Protein AF-A0A2V2DVI0-F1 (afdb_monomer)

pLDDT: mean 94.83, std 3.31, range [80.69, 98.5]

Radius of gyration: 13.77 Å; Cα contacts (8 Å, |Δi|>4): 133; chains: 1; bounding box: 30×34×27 Å

Secondary structure (DSSP, 8-state):
----GGGPEEEEEESGGG-SSEEEEEEEE-GGGSPTT-S-EEEEEE-TT--PPP---SS--------SSEEEEEETTEEEEEE--

Foldseek 3Di:
DDFDQVRWDWDWDACACPWHGIKIWGFSDDDPRDPPPDHGDTDIDADPRTDHDDDDDDPDDDDDAAQADKDWDQDVNDIDIDGHD

Sequence (85 aa):
MIIRNSEREQEVRANTCGGEGSVLFEHISSGSALPAHTKMFSDMVFEQGCSIAKHYHMDNAEYYYVVEGEGEIDDNGVVTTIKAG

Nearest PDB structures (foldseek):
  1o4t-assembly1_B  TM=9.183E-01  e=7.809E-04  Thermotoga maritima
  7yta-assembly3_C  TM=2.280E-01  e=2.560E+00  Nicotiana tabacum

Mean predicted aligned error: 2.88 Å

Structure (mmCIF, N/CA/C/O backbone):
data_AF-A0A2V2DVI0-F1
#
_entry.id   AF-A0A2V2DVI0-F1
#
loop_
_atom_site.group_PDB
_atom_site.id
_atom_site.type_symbol
_atom_site.label_atom_id
_atom_site.label_alt_id
_atom_site.label_comp_id
_atom_site.label_asym_id
_atom_site.label_entity_id
_atom_site.label_seq_id
_atom_site.pdbx_PDB_ins_code
_atom_site.Cartn_x
_atom_site.Cartn_y
_atom_site.Cartn_z
_atom_site.occupancy
_atom_site.B_iso_or_equiv
_atom_site.auth_seq_id
_atom_site.auth_comp_id
_atom_site.auth_asym_id
_atom_site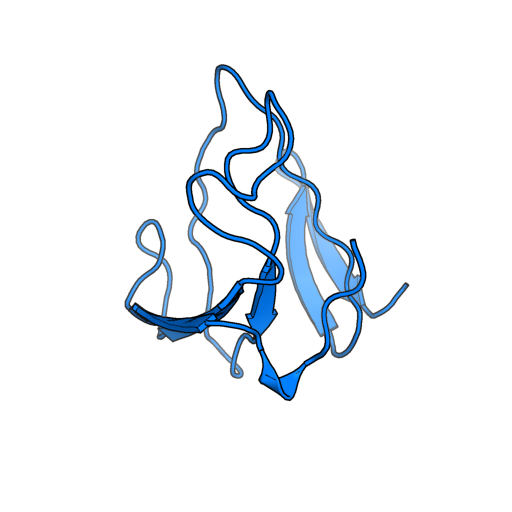.auth_atom_id
_atom_site.pdbx_PDB_model_num
ATOM 1 N N . MET A 1 1 ? 5.681 -21.753 -0.512 1.00 80.69 1 MET A N 1
ATOM 2 C CA . MET A 1 1 ? 5.933 -21.275 0.864 1.00 80.69 1 MET A CA 1
ATOM 3 C C . MET A 1 1 ? 4.580 -21.033 1.514 1.00 80.69 1 MET A C 1
ATOM 5 O O . MET A 1 1 ? 3.675 -20.613 0.807 1.00 80.69 1 MET A O 1
ATOM 9 N N . ILE A 1 2 ? 4.418 -21.363 2.793 1.00 90.31 2 ILE A N 1
ATOM 10 C CA . ILE A 1 2 ? 3.215 -21.034 3.572 1.00 90.31 2 ILE A CA 1
ATOM 11 C C . ILE A 1 2 ? 3.650 -19.964 4.565 1.00 90.31 2 ILE A C 1
ATOM 13 O O . ILE A 1 2 ? 4.673 -20.162 5.211 1.00 90.31 2 ILE A O 1
ATOM 17 N N . ILE A 1 3 ? 2.903 -18.866 4.659 1.00 90.62 3 ILE A N 1
ATOM 18 C CA . ILE A 1 3 ? 3.175 -17.777 5.599 1.00 90.62 3 ILE A CA 1
ATOM 19 C C . ILE A 1 3 ? 1.920 -17.554 6.431 1.00 90.62 3 ILE A C 1
ATOM 21 O O . ILE A 1 3 ? 0.815 -17.455 5.890 1.00 90.62 3 ILE A O 1
ATOM 25 N N . ARG A 1 4 ? 2.079 -17.526 7.749 1.00 93.44 4 ARG A N 1
ATOM 26 C CA . ARG A 1 4 ? 1.008 -17.305 8.719 1.00 93.44 4 ARG A CA 1
ATOM 27 C C . ARG A 1 4 ? 1.060 -15.879 9.229 1.00 93.44 4 ARG A C 1
ATOM 29 O O . ARG A 1 4 ? 2.120 -15.270 9.276 1.00 93.44 4 ARG A O 1
ATOM 36 N N . ASN A 1 5 ? -0.083 -15.374 9.685 1.00 91.44 5 ASN A N 1
ATOM 37 C CA . ASN A 1 5 ? -0.165 -14.005 10.187 1.00 91.44 5 ASN A CA 1
ATOM 38 C C . ASN A 1 5 ? 0.829 -13.734 11.334 1.00 91.44 5 ASN A C 1
ATOM 40 O O . ASN A 1 5 ? 1.474 -12.699 11.368 1.00 91.44 5 ASN A O 1
ATOM 44 N N . SER A 1 6 ? 1.033 -14.716 12.219 1.00 93.12 6 SER A N 1
ATOM 45 C CA . SER A 1 6 ? 1.980 -14.629 13.341 1.00 93.12 6 SER A CA 1
ATOM 46 C C . SER A 1 6 ? 3.457 -14.534 12.939 1.00 93.12 6 SER A C 1
ATOM 48 O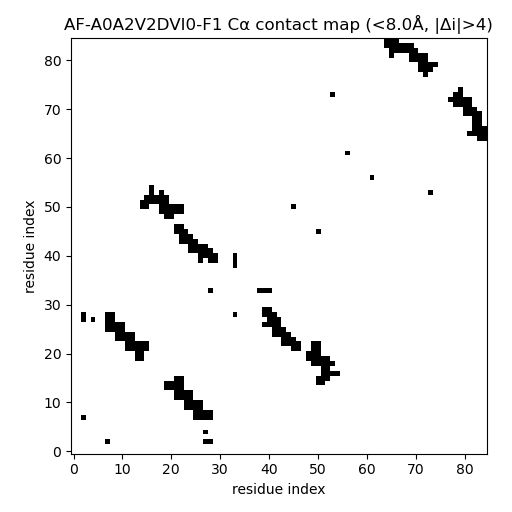 O . SER A 1 6 ? 4.300 -14.341 13.806 1.00 93.12 6 SER A O 1
ATOM 50 N N . GLU A 1 7 ? 3.785 -14.757 11.667 1.00 91.19 7 GLU A N 1
ATOM 51 C CA . GLU A 1 7 ? 5.156 -14.734 11.140 1.00 91.19 7 GLU A CA 1
ATOM 52 C C . GLU A 1 7 ? 5.469 -13.422 10.405 1.00 91.19 7 GLU A C 1
ATOM 54 O O . GLU A 1 7 ? 6.593 -13.237 9.944 1.00 91.19 7 GLU A O 1
ATOM 59 N N . ARG A 1 8 ? 4.481 -12.529 10.267 1.00 92.94 8 ARG A N 1
ATOM 60 C CA . ARG A 1 8 ? 4.613 -11.286 9.506 1.00 92.94 8 ARG A CA 1
ATOM 61 C C . ARG A 1 8 ? 5.345 -10.225 10.314 1.00 92.94 8 ARG A C 1
ATOM 63 O O . ARG A 1 8 ? 5.077 -10.028 11.498 1.00 92.94 8 ARG A O 1
ATOM 70 N N . 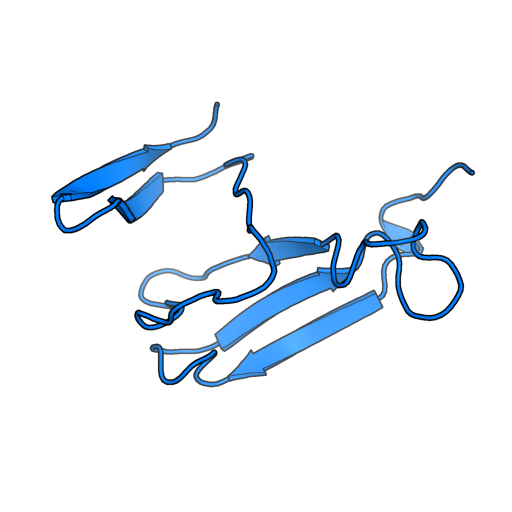GLU A 1 9 ? 6.258 -9.528 9.652 1.00 94.12 9 GLU A N 1
ATOM 71 C CA . GLU A 1 9 ? 6.944 -8.381 10.237 1.00 94.12 9 GLU A CA 1
ATOM 72 C C . GLU A 1 9 ? 6.013 -7.168 10.214 1.00 94.12 9 GLU A C 1
ATOM 74 O O . GLU A 1 9 ? 5.435 -6.844 9.177 1.00 94.12 9 GLU A O 1
ATOM 79 N N . GLN A 1 10 ? 5.879 -6.499 11.356 1.00 96.38 10 GLN A N 1
ATOM 80 C CA . GLN A 1 10 ? 5.078 -5.290 11.493 1.00 96.38 10 GLN A CA 1
ATOM 81 C C . GLN A 1 10 ? 5.974 -4.054 11.491 1.00 96.38 10 GLN A C 1
ATOM 83 O O . GLN A 1 10 ? 6.937 -3.968 12.253 1.00 96.38 10 GLN A O 1
ATOM 88 N N . GLU A 1 11 ? 5.621 -3.073 10.670 1.00 97.69 11 GLU A N 1
ATOM 89 C CA . GLU A 1 11 ? 6.330 -1.806 10.547 1.00 97.69 11 GLU A CA 1
ATOM 90 C C . GLU A 1 11 ? 5.334 -0.646 10.559 1.00 97.69 11 GLU A C 1
ATOM 92 O O . GLU A 1 11 ? 4.441 -0.571 9.721 1.00 97.69 11 GLU A O 1
ATOM 97 N N . VAL A 1 12 ? 5.502 0.300 11.483 1.00 98.31 12 VAL A N 1
ATOM 98 C CA . VAL A 1 12 ? 4.700 1.530 11.506 1.00 98.31 12 VAL A CA 1
ATOM 99 C C . VAL A 1 12 ? 5.479 2.643 10.818 1.00 98.31 12 VAL A C 1
ATOM 101 O O . VAL A 1 12 ? 6.570 3.003 11.263 1.00 98.31 12 VAL A O 1
ATOM 104 N N . ARG A 1 13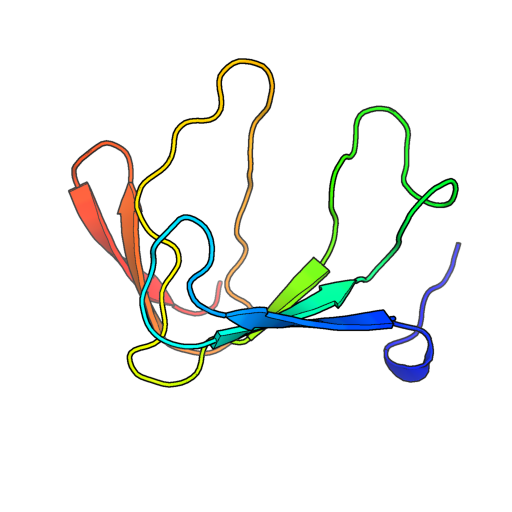 ? 4.905 3.223 9.759 1.00 98.31 13 ARG A N 1
ATOM 105 C CA . ARG A 1 13 ? 5.490 4.357 9.031 1.00 98.31 13 ARG A CA 1
ATOM 106 C C . ARG A 1 13 ? 4.650 5.611 9.222 1.00 98.31 13 ARG A C 1
ATOM 108 O O . ARG A 1 13 ? 3.478 5.638 8.853 1.00 98.31 13 ARG A O 1
ATOM 115 N N . ALA A 1 14 ? 5.268 6.653 9.773 1.00 98.25 14 ALA A N 1
ATOM 116 C CA . ALA A 1 14 ? 4.666 7.977 9.879 1.00 98.25 14 ALA A CA 1
ATOM 117 C C . ALA A 1 14 ? 4.802 8.743 8.557 1.00 98.25 14 ALA A C 1
ATOM 119 O O . ALA A 1 14 ? 5.830 8.649 7.884 1.00 98.25 14 ALA A O 1
ATOM 120 N N . ASN A 1 15 ? 3.774 9.519 8.216 1.00 97.69 15 ASN A N 1
ATOM 121 C CA . ASN A 1 15 ? 3.735 10.424 7.071 1.00 97.69 15 ASN A CA 1
ATOM 122 C C . ASN A 1 15 ? 4.181 9.770 5.755 1.00 97.69 15 ASN A C 1
ATOM 124 O O . ASN A 1 15 ? 5.028 10.298 5.029 1.00 97.69 15 ASN A O 1
ATOM 128 N N . THR A 1 16 ? 3.637 8.588 5.454 1.00 96.81 16 THR A N 1
ATOM 129 C CA . THR A 1 16 ? 4.061 7.784 4.301 1.00 96.81 16 THR A CA 1
ATOM 130 C C . THR A 1 16 ? 3.897 8.571 2.999 1.00 96.81 16 THR A C 1
ATOM 132 O O . THR A 1 16 ? 2.813 9.057 2.677 1.00 96.81 16 THR A O 1
ATOM 135 N N . CYS A 1 17 ? 5.001 8.732 2.263 1.00 95.12 17 CYS A N 1
ATOM 136 C CA . CYS A 1 17 ? 5.091 9.575 1.063 1.00 95.12 17 CYS A CA 1
ATOM 137 C C . CYS A 1 17 ? 4.679 11.047 1.277 1.00 95.12 17 CYS A C 1
ATOM 139 O O . CYS A 1 17 ? 4.410 11.743 0.306 1.00 95.12 17 CYS A O 1
ATOM 141 N N . GLY A 1 18 ? 4.657 11.533 2.523 1.00 97.31 18 GLY A N 1
ATOM 142 C CA . GLY A 1 18 ? 4.157 12.859 2.896 1.00 97.31 18 GLY A CA 1
ATOM 143 C C . GLY A 1 18 ? 2.666 12.900 3.244 1.00 97.31 18 GLY A C 1
ATOM 144 O O . GLY A 1 18 ? 2.108 13.988 3.319 1.00 97.31 18 GLY A O 1
ATOM 145 N N . GLY A 1 19 ? 2.017 11.744 3.416 1.00 97.75 19 GLY A N 1
ATOM 146 C CA . GLY A 1 19 ? 0.625 11.648 3.857 1.00 97.75 19 GLY A CA 1
ATOM 147 C C . GLY A 1 19 ? 0.422 11.979 5.336 1.00 97.75 19 GLY A C 1
ATOM 148 O O . GLY A 1 19 ? 1.354 12.347 6.058 1.00 97.75 19 GLY A O 1
ATOM 149 N N . GLU A 1 20 ? -0.815 11.829 5.790 1.00 98.38 20 GLU A N 1
ATOM 150 C CA . GLU A 1 20 ? -1.226 12.141 7.158 1.00 98.38 20 GLU A CA 1
ATOM 151 C C . GLU A 1 20 ? -1.156 10.907 8.064 1.00 98.38 20 GLU A C 1
ATOM 153 O O . GLU A 1 20 ? -1.436 9.783 7.645 1.00 98.38 20 GLU A O 1
ATOM 158 N N . GLY A 1 21 ? -0.809 11.125 9.333 1.00 98.31 21 GLY A N 1
ATOM 159 C CA . GLY A 1 21 ? -0.801 10.079 10.355 1.00 98.31 21 GLY A CA 1
ATOM 160 C C . GLY A 1 21 ? 0.238 8.975 10.127 1.00 98.31 21 GLY A C 1
ATOM 161 O O . GLY A 1 21 ? 1.329 9.220 9.607 1.00 98.31 21 GLY A O 1
ATOM 162 N N . SER A 1 22 ? -0.096 7.762 10.569 1.00 98.31 22 SER A N 1
ATOM 163 C CA . SER A 1 22 ? 0.772 6.586 10.484 1.00 98.31 22 SER A CA 1
ATOM 164 C C . SER A 1 22 ? 0.033 5.418 9.850 1.00 98.31 22 SER A C 1
ATOM 166 O O . SER A 1 22 ? -1.137 5.190 10.140 1.00 98.31 22 SER A O 1
ATOM 168 N N . VAL A 1 23 ? 0.742 4.652 9.026 1.00 98.50 23 VAL A N 1
ATOM 169 C CA . VAL A 1 23 ? 0.230 3.430 8.398 1.00 98.50 23 VAL A CA 1
ATOM 170 C C . VAL A 1 23 ? 1.004 2.246 8.963 1.00 98.50 23 VAL A C 1
ATOM 172 O O . VAL A 1 23 ? 2.237 2.284 9.033 1.00 98.50 23 VAL A O 1
ATOM 175 N N . LEU A 1 24 ? 0.285 1.209 9.389 1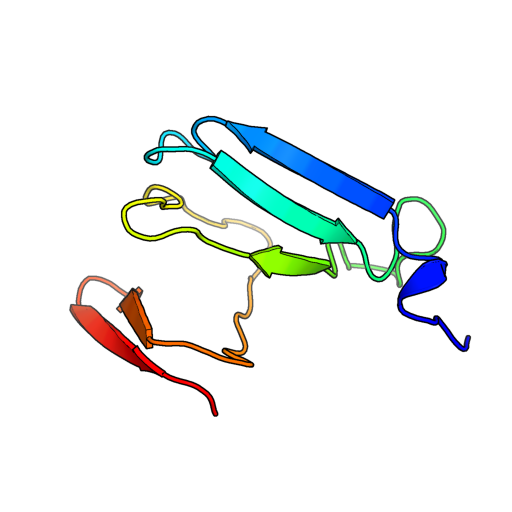.00 98.38 24 LEU A N 1
ATOM 176 C CA . LEU A 1 24 ? 0.882 -0.068 9.766 1.00 98.38 24 LEU A CA 1
ATOM 177 C C . LEU A 1 24 ? 1.024 -0.927 8.510 1.00 98.38 24 LEU A C 1
ATOM 179 O O . LEU A 1 24 ? 0.045 -1.172 7.814 1.00 98.38 24 LEU A O 1
ATOM 183 N N . PHE A 1 25 ? 2.234 -1.400 8.251 1.00 98.00 25 PHE A N 1
ATOM 184 C CA . PHE A 1 25 ? 2.559 -2.364 7.211 1.00 98.00 25 PHE A CA 1
ATOM 185 C C . PHE A 1 25 ? 2.820 -3.715 7.871 1.00 98.00 25 PHE A C 1
ATOM 187 O O . PHE A 1 25 ? 3.761 -3.855 8.652 1.00 98.00 25 PHE A O 1
ATOM 194 N N . GLU A 1 26 ? 2.011 -4.716 7.545 1.00 97.31 26 GLU A N 1
ATOM 195 C CA . GLU A 1 26 ? 2.227 -6.106 7.936 1.00 97.31 26 GLU A CA 1
ATOM 196 C C . GLU A 1 26 ? 2.808 -6.860 6.738 1.00 97.31 26 GLU A C 1
ATOM 198 O O . GLU A 1 26 ? 2.094 -7.318 5.841 1.00 97.31 26 GLU A O 1
ATOM 203 N N . HIS A 1 27 ? 4.136 -6.952 6.685 1.00 96.56 27 HIS A N 1
ATOM 204 C CA . HIS A 1 27 ? 4.854 -7.559 5.569 1.00 96.56 27 HIS A CA 1
ATOM 205 C C . HIS A 1 27 ? 4.557 -9.054 5.503 1.00 96.56 27 HIS A C 1
ATOM 207 O O . HIS A 1 27 ? 4.983 -9.833 6.358 1.00 96.56 27 HIS A O 1
ATOM 213 N N . ILE A 1 28 ? 3.848 -9.464 4.449 1.00 95.19 28 ILE A N 1
ATOM 214 C CA . ILE A 1 28 ? 3.560 -10.874 4.183 1.00 95.19 28 ILE A CA 1
ATOM 215 C C . ILE A 1 28 ? 4.868 -11.590 3.849 1.00 95.19 28 ILE A C 1
ATOM 217 O O . ILE A 1 28 ? 5.055 -12.733 4.235 1.00 95.19 28 ILE A O 1
ATOM 221 N N . SER A 1 29 ? 5.790 -10.928 3.153 1.00 92.19 29 SER A N 1
ATOM 222 C CA . SER A 1 29 ? 7.157 -11.403 2.938 1.00 92.19 29 SER A CA 1
ATOM 223 C C . SER A 1 29 ? 8.094 -10.206 2.794 1.00 92.19 29 SER A C 1
ATOM 225 O O . SER A 1 29 ? 7.676 -9.149 2.327 1.00 92.19 29 SER A O 1
ATOM 227 N N . SER A 1 30 ? 9.372 -10.368 3.140 1.00 90.50 30 SER A N 1
ATOM 228 C CA . SER A 1 30 ? 10.366 -9.292 3.063 1.00 90.50 30 SER A CA 1
ATOM 229 C C . SER A 1 30 ? 11.726 -9.779 2.550 1.00 90.50 30 SER A C 1
ATOM 231 O O . SER A 1 30 ? 12.004 -10.980 2.463 1.00 90.50 30 SER A O 1
ATOM 233 N N . GLY A 1 31 ? 12.577 -8.828 2.154 1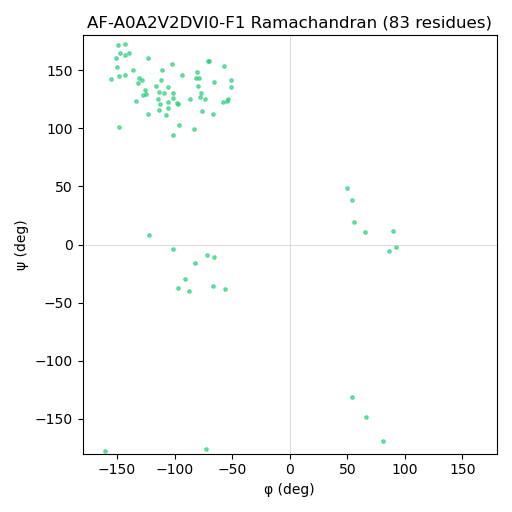.00 88.62 31 GLY A N 1
ATOM 234 C CA . GLY A 1 31 ? 13.962 -9.085 1.761 1.00 88.62 31 GLY A CA 1
ATOM 235 C C . GLY A 1 31 ? 14.115 -10.147 0.668 1.00 88.62 31 GLY A C 1
ATOM 236 O O . GLY A 1 31 ? 13.440 -10.114 -0.359 1.00 88.62 31 GLY A O 1
ATOM 237 N N . SER A 1 32 ? 15.021 -11.102 0.893 1.00 88.81 32 SER A N 1
ATOM 238 C CA . SER A 1 32 ? 15.333 -12.177 -0.059 1.00 88.81 32 SER A CA 1
ATOM 239 C C . SER A 1 32 ? 14.237 -13.237 -0.203 1.00 88.81 32 SER A C 1
ATOM 241 O O . SER A 1 32 ? 14.339 -14.079 -1.094 1.00 88.81 32 SER A O 1
ATOM 243 N N . ALA A 1 33 ? 13.204 -13.219 0.647 1.00 90.25 33 ALA A N 1
ATOM 244 C CA . ALA A 1 33 ? 12.063 -14.125 0.533 1.00 90.25 33 ALA A CA 1
ATOM 245 C C . ALA A 1 33 ? 11.025 -13.643 -0.496 1.00 90.25 33 ALA A C 1
ATOM 247 O O . ALA A 1 33 ? 10.183 -14.432 -0.931 1.00 90.25 33 ALA A O 1
ATOM 248 N N . LEU A 1 34 ? 11.086 -12.371 -0.913 1.00 92.94 34 LEU A N 1
ATOM 249 C CA . LEU A 1 34 ? 10.208 -11.845 -1.952 1.00 92.94 34 LEU A CA 1
ATOM 250 C C . LEU A 1 34 ? 10.492 -12.510 -3.311 1.00 92.94 34 LEU A C 1
ATOM 252 O O . LEU A 1 34 ? 11.656 -12.704 -3.676 1.00 92.94 34 LEU A O 1
ATOM 256 N N . PRO A 1 35 ? 9.449 -12.828 -4.101 1.00 90.94 35 PRO A N 1
ATOM 257 C CA . PRO A 1 35 ? 9.630 -13.272 -5.475 1.00 90.94 35 PRO A CA 1
ATOM 258 C C . PRO A 1 35 ? 10.409 -12.247 -6.303 1.00 90.94 35 PRO A C 1
ATOM 260 O O . PRO A 1 35 ? 10.342 -11.038 -6.060 1.00 90.94 35 PRO A O 1
ATOM 263 N N . ALA A 1 36 ? 11.096 -12.727 -7.342 1.00 93.31 36 ALA A N 1
ATOM 264 C CA . ALA A 1 36 ? 11.744 -11.847 -8.306 1.00 93.31 36 ALA A CA 1
ATOM 265 C C . ALA A 1 36 ? 10.757 -10.783 -8.821 1.00 93.31 36 ALA A C 1
ATOM 267 O O . ALA A 1 36 ? 9.579 -11.068 -9.035 1.00 93.31 36 ALA A O 1
ATOM 268 N N . HIS A 1 37 ? 11.252 -9.559 -9.015 1.00 92.25 37 HIS A N 1
ATOM 269 C CA . HIS A 1 37 ? 10.469 -8.399 -9.463 1.00 92.25 37 HIS A CA 1
ATOM 270 C C . HIS A 1 37 ? 9.388 -7.899 -8.487 1.00 92.25 37 HIS A C 1
ATOM 272 O O . HIS A 1 37 ? 8.610 -7.023 -8.853 1.00 92.25 37 HIS A O 1
ATOM 278 N N . THR A 1 38 ? 9.367 -8.375 -7.238 1.00 94.19 38 THR A N 1
ATOM 279 C CA . THR A 1 38 ? 8.471 -7.857 -6.192 1.00 94.19 38 THR A CA 1
ATOM 280 C C . THR A 1 38 ? 9.263 -7.003 -5.209 1.00 94.19 38 THR A C 1
ATOM 282 O O . THR A 1 38 ? 10.228 -7.477 -4.616 1.00 94.19 38 THR A O 1
ATOM 285 N N . LYS A 1 39 ? 8.869 -5.735 -5.033 1.00 93.44 39 LYS A N 1
ATOM 286 C CA . LYS A 1 39 ? 9.504 -4.831 -4.054 1.00 93.44 39 LYS A CA 1
ATOM 287 C C . LYS A 1 39 ? 8.828 -4.862 -2.683 1.00 93.44 39 LYS A C 1
ATOM 289 O O . LYS A 1 39 ? 9.498 -4.624 -1.686 1.00 93.44 39 LYS A O 1
ATOM 294 N N . MET A 1 40 ? 7.525 -5.134 -2.640 1.00 94.94 40 MET A N 1
ATOM 295 C CA . MET A 1 40 ? 6.724 -5.138 -1.418 1.00 94.94 40 MET A CA 1
ATOM 296 C C . MET A 1 40 ? 5.512 -6.052 -1.598 1.00 94.94 40 MET A C 1
ATOM 298 O O . MET A 1 40 ? 4.932 -6.094 -2.683 1.00 94.94 40 MET A O 1
ATOM 302 N N . PHE A 1 41 ? 5.148 -6.774 -0.541 1.00 95.62 41 PHE A N 1
ATOM 303 C CA . PHE A 1 41 ? 3.906 -7.533 -0.464 1.00 95.62 41 PHE A CA 1
ATOM 304 C C . PHE A 1 41 ? 3.445 -7.560 0.992 1.00 95.62 41 PHE A C 1
ATOM 306 O O . PHE A 1 41 ? 4.008 -8.288 1.814 1.00 95.62 41 PHE A O 1
ATOM 313 N N . SER A 1 42 ? 2.467 -6.716 1.308 1.00 96.56 42 SER A N 1
ATOM 314 C CA . SER A 1 42 ? 2.104 -6.387 2.685 1.00 96.56 42 SER A CA 1
ATOM 315 C C . SER A 1 42 ? 0.613 -6.102 2.777 1.00 96.56 42 SER A C 1
ATOM 317 O O . SER A 1 42 ? 0.046 -5.513 1.857 1.00 96.56 42 SER A O 1
ATOM 319 N N . ASP A 1 43 ? 0.013 -6.479 3.901 1.00 97.12 43 ASP A N 1
ATOM 320 C CA . ASP A 1 43 ? -1.261 -5.899 4.310 1.00 97.12 43 ASP A CA 1
ATOM 321 C C . ASP A 1 43 ? -0.970 -4.521 4.924 1.00 97.12 43 ASP A C 1
ATOM 323 O O . ASP A 1 43 ? 0.067 -4.319 5.562 1.00 97.12 43 ASP A O 1
ATOM 327 N N . MET A 1 44 ? -1.849 -3.550 4.691 1.00 97.69 44 MET A N 1
ATOM 328 C CA . MET A 1 44 ? -1.694 -2.195 5.217 1.00 97.69 44 MET A CA 1
ATOM 329 C C . MET A 1 44 ? -2.943 -1.790 5.983 1.00 97.69 44 MET A C 1
ATOM 331 O O . MET A 1 44 ? -4.054 -1.943 5.477 1.00 97.69 44 MET A O 1
ATOM 335 N N . VAL A 1 45 ? -2.749 -1.232 7.175 1.00 98.00 45 VAL A N 1
ATOM 336 C CA . VAL A 1 45 ? -3.832 -0.753 8.034 1.00 98.00 45 VAL A CA 1
ATOM 337 C C . VAL A 1 45 ? -3.727 0.758 8.181 1.00 98.00 45 VAL A C 1
ATOM 339 O O . VAL A 1 45 ? -2.691 1.298 8.584 1.00 98.00 45 VAL A O 1
ATOM 342 N N . PHE A 1 46 ? -4.827 1.425 7.845 1.00 98.31 46 PHE A N 1
ATOM 343 C CA . PHE A 1 46 ? -4.989 2.869 7.907 1.00 98.31 46 PHE A CA 1
ATOM 344 C C . PHE A 1 46 ? -6.024 3.186 8.980 1.00 98.31 46 PHE A C 1
ATOM 346 O O . PHE A 1 46 ? -7.193 2.833 8.842 1.00 98.31 46 PHE A O 1
ATOM 353 N N . GLU A 1 47 ? -5.603 3.869 10.039 1.00 98.06 47 GLU A N 1
ATOM 354 C CA . GLU A 1 47 ? -6.551 4.446 10.993 1.00 98.06 47 GLU A CA 1
ATOM 355 C C . GLU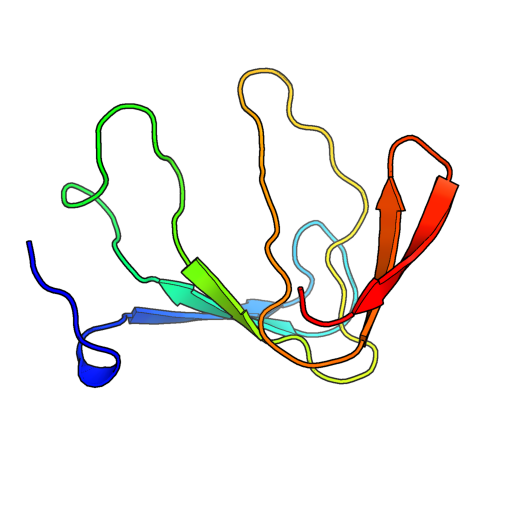 A 1 47 ? -7.308 5.615 10.351 1.00 98.06 47 GLU A C 1
ATOM 357 O O . GLU A 1 47 ? -6.829 6.239 9.398 1.00 98.06 47 GLU A O 1
ATOM 362 N N . GLN A 1 48 ? -8.485 5.950 10.887 1.00 97.12 48 GLN A N 1
ATOM 363 C CA . GLN A 1 48 ? -9.298 7.044 10.354 1.00 97.12 48 GLN A CA 1
ATOM 364 C C . GLN A 1 48 ? -8.483 8.347 10.256 1.00 97.12 48 GLN A C 1
ATOM 366 O O . GLN A 1 48 ? -7.925 8.828 11.241 1.00 97.12 48 GLN A O 1
ATOM 371 N N . GLY A 1 49 ? -8.444 8.932 9.056 1.00 97.12 49 GLY A N 1
ATOM 372 C CA . GLY A 1 49 ? -7.702 10.163 8.767 1.00 97.12 49 GLY A CA 1
ATOM 373 C C . GLY A 1 49 ? -6.230 9.962 8.388 1.00 97.12 49 GLY A C 1
ATOM 374 O O . GLY A 1 49 ? -5.586 10.937 8.007 1.00 97.12 49 GLY A O 1
ATOM 375 N N . CYS A 1 50 ? -5.697 8.737 8.445 1.00 98.44 50 CYS A N 1
ATOM 376 C CA . CYS A 1 50 ? -4.358 8.433 7.941 1.00 98.44 50 CYS A CA 1
ATOM 377 C C . CYS A 1 50 ? -4.367 8.250 6.418 1.00 98.44 50 CYS A C 1
ATOM 379 O O . CYS A 1 50 ? -5.349 7.779 5.844 1.00 98.44 50 CYS A O 1
ATOM 381 N N . SER A 1 51 ? -3.269 8.606 5.752 1.00 97.88 51 SER A N 1
ATOM 382 C CA . SER A 1 51 ? -3.170 8.528 4.293 1.00 97.88 51 SER A CA 1
ATOM 383 C C . SER A 1 51 ? -1.745 8.290 3.797 1.00 97.88 51 SER A C 1
ATOM 385 O O . SER A 1 51 ? -0.756 8.543 4.486 1.00 97.88 51 SER A O 1
ATOM 387 N N . ILE A 1 52 ? -1.646 7.820 2.554 1.00 97.19 52 ILE A N 1
ATOM 388 C CA . ILE A 1 52 ? -0.431 7.908 1.743 1.00 97.19 52 ILE A CA 1
ATOM 389 C C . ILE A 1 52 ? -0.645 9.060 0.765 1.00 97.19 52 ILE A C 1
ATOM 391 O O . ILE A 1 52 ? -1.648 9.086 0.050 1.00 97.19 52 ILE A O 1
ATOM 395 N N . ALA A 1 53 ? 0.273 10.026 0.726 1.00 95.56 53 ALA A N 1
ATOM 396 C CA . ALA A 1 53 ? 0.145 11.128 -0.221 1.00 95.56 53 ALA A CA 1
ATOM 397 C C . ALA A 1 53 ? 0.403 10.669 -1.665 1.00 95.56 53 ALA A C 1
ATOM 399 O O . ALA A 1 53 ? 1.077 9.667 -1.932 1.00 95.56 53 ALA A O 1
ATOM 400 N N . LYS A 1 54 ? -0.129 11.451 -2.610 1.00 92.94 54 LYS A N 1
ATOM 401 C CA . LYS A 1 54 ? 0.023 11.213 -4.044 1.00 92.94 54 LYS A CA 1
ATOM 402 C C . LYS A 1 54 ? 1.499 11.107 -4.422 1.00 92.94 54 LYS A C 1
ATOM 404 O O . LYS A 1 54 ? 2.277 12.034 -4.201 1.00 92.94 54 LYS A O 1
ATOM 409 N N . HIS A 1 55 ? 1.860 9.993 -5.041 1.00 92.56 55 HIS A N 1
ATOM 410 C CA . HIS A 1 55 ? 3.196 9.726 -5.554 1.00 92.56 55 HIS A CA 1
ATOM 411 C C . HIS A 1 55 ? 3.100 8.946 -6.869 1.00 92.56 55 HIS A C 1
ATOM 413 O O . HIS A 1 55 ? 2.046 8.414 -7.212 1.00 92.56 55 HIS A O 1
ATOM 419 N N . TYR A 1 56 ? 4.192 8.926 -7.631 1.00 90.00 56 TYR A N 1
ATOM 420 C CA . TYR A 1 56 ? 4.225 8.334 -8.967 1.00 90.00 56 TYR A CA 1
ATOM 421 C C . TYR A 1 56 ? 5.182 7.146 -9.010 1.00 90.00 56 TYR A C 1
ATOM 423 O O . TYR A 1 56 ? 6.308 7.228 -8.514 1.00 90.00 56 TYR A O 1
ATOM 431 N N . HIS A 1 57 ? 4.744 6.070 -9.658 1.00 88.75 57 HIS A N 1
ATOM 432 C CA . HIS A 1 57 ? 5.570 4.913 -9.993 1.00 88.75 57 HIS A CA 1
ATOM 433 C C . HIS A 1 57 ? 6.036 5.039 -11.449 1.00 88.75 57 HIS A C 1
ATOM 435 O O . HIS A 1 57 ? 5.210 5.168 -12.348 1.00 88.75 57 HIS A O 1
ATOM 441 N N . MET A 1 58 ? 7.352 5.049 -11.682 1.00 90.00 58 MET A N 1
ATOM 442 C CA . MET A 1 58 ? 7.932 5.216 -13.030 1.00 90.00 58 MET A CA 1
ATOM 443 C C . MET A 1 58 ? 8.300 3.879 -13.687 1.00 90.00 58 MET A C 1
ATOM 445 O O . MET A 1 58 ? 8.102 3.711 -14.885 1.00 90.00 58 MET A O 1
ATOM 449 N N . ASP A 1 59 ? 8.802 2.925 -12.895 1.00 93.00 59 ASP A N 1
ATOM 450 C CA . ASP A 1 59 ? 9.385 1.660 -13.380 1.00 93.00 59 ASP A CA 1
ATOM 451 C C . ASP A 1 59 ? 8.682 0.419 -12.801 1.00 93.00 59 ASP A C 1
ATOM 453 O O . ASP A 1 59 ? 9.165 -0.710 -12.904 1.00 93.00 59 ASP A O 1
ATOM 457 N N . ASN A 1 60 ? 7.569 0.628 -12.108 1.00 92.69 60 ASN A N 1
ATOM 458 C CA . ASN A 1 60 ? 6.806 -0.395 -11.412 1.00 92.69 60 ASN A CA 1
ATOM 459 C C . ASN A 1 60 ? 5.320 -0.032 -11.391 1.00 92.69 60 ASN A C 1
ATOM 461 O O . ASN A 1 60 ? 4.914 1.059 -11.780 1.00 92.69 60 ASN A O 1
ATOM 465 N N . ALA A 1 61 ? 4.516 -0.984 -10.940 1.00 91.88 61 ALA A N 1
ATOM 466 C CA . ALA A 1 61 ? 3.114 -0.784 -10.637 1.00 91.88 61 ALA A CA 1
ATOM 467 C C . ALA A 1 61 ? 2.862 -1.184 -9.185 1.00 91.88 61 ALA A C 1
ATOM 469 O O . ALA A 1 61 ? 3.640 -1.934 -8.585 1.00 91.88 61 ALA A O 1
ATOM 470 N N . GLU A 1 62 ? 1.755 -0.696 -8.654 1.00 92.38 62 GLU A N 1
ATOM 471 C CA . GLU A 1 62 ? 1.250 -1.051 -7.342 1.00 92.38 62 GLU A CA 1
ATOM 472 C C . GLU A 1 62 ? -0.225 -1.413 -7.479 1.00 92.38 62 GLU A C 1
ATOM 474 O O . GLU A 1 62 ? -0.944 -0.836 -8.296 1.00 92.38 62 GLU A O 1
ATOM 479 N N . TYR A 1 63 ? -0.654 -2.406 -6.708 1.00 92.56 63 TYR A N 1
ATOM 480 C CA . TYR A 1 63 ? -2.029 -2.877 -6.686 1.00 92.56 63 TYR A CA 1
ATOM 481 C C . TYR A 1 63 ? -2.501 -2.882 -5.242 1.00 92.56 63 TYR A C 1
ATOM 483 O O . TYR A 1 63 ? -1.850 -3.475 -4.381 1.00 92.56 63 TYR A O 1
ATOM 491 N N . TYR A 1 64 ? -3.652 -2.265 -5.003 1.00 94.31 64 TYR A N 1
ATOM 492 C CA . TYR A 1 64 ? -4.347 -2.346 -3.729 1.00 94.31 64 TYR A CA 1
ATOM 493 C C . TYR A 1 64 ? -5.565 -3.247 -3.872 1.00 94.31 64 TYR A C 1
ATOM 495 O O . TYR A 1 64 ? -6.315 -3.150 -4.842 1.00 94.31 64 TYR A O 1
ATOM 503 N N . TYR A 1 65 ? -5.749 -4.124 -2.893 1.00 96.62 65 TYR A N 1
ATOM 504 C CA . TYR A 1 65 ? -6.951 -4.926 -2.743 1.00 96.62 65 TYR A CA 1
ATOM 505 C C . TYR A 1 65 ? -7.517 -4.642 -1.358 1.00 96.62 65 TYR A C 1
ATOM 507 O O . TYR A 1 65 ? -6.877 -4.952 -0.353 1.00 96.62 65 TYR A O 1
ATOM 515 N N . VAL A 1 66 ? -8.683 -3.999 -1.303 1.00 97.56 66 VAL A N 1
ATOM 516 C CA . VAL A 1 66 ? -9.296 -3.623 -0.028 1.00 97.56 66 VAL A CA 1
ATOM 517 C C . VAL A 1 66 ? -9.909 -4.872 0.589 1.00 97.56 66 VAL A C 1
ATOM 519 O O . VAL A 1 66 ? -10.836 -5.467 0.041 1.00 97.56 66 VAL A O 1
ATOM 522 N N . VAL A 1 67 ? -9.365 -5.290 1.729 1.00 97.56 67 VAL A N 1
ATOM 523 C CA . VAL A 1 67 ? -9.838 -6.478 2.454 1.00 97.56 67 VAL A CA 1
ATOM 524 C C . VAL A 1 67 ? -10.972 -6.114 3.412 1.00 97.56 67 VAL A C 1
ATOM 526 O O . VAL A 1 67 ? -11.953 -6.849 3.513 1.00 97.56 67 VAL A O 1
ATOM 529 N N . GLU A 1 68 ? -10.868 -4.965 4.078 1.00 97.94 68 GLU A N 1
ATOM 530 C CA . GLU A 1 68 ? -11.884 -4.431 4.983 1.00 97.94 68 GLU A CA 1
ATOM 531 C C . GLU A 1 68 ? -11.912 -2.898 4.959 1.00 97.94 68 GLU A C 1
ATOM 533 O O . GLU A 1 68 ? -10.974 -2.255 4.490 1.00 97.94 68 GLU A O 1
ATOM 538 N N . GLY A 1 69 ? -12.994 -2.324 5.487 1.00 97.56 69 GLY A N 1
ATOM 539 C CA . GLY A 1 69 ? -13.153 -0.878 5.611 1.00 97.56 69 GLY A CA 1
ATOM 540 C C . GLY A 1 69 ? -13.602 -0.172 4.328 1.00 97.56 69 GLY A C 1
ATOM 541 O O . GLY A 1 69 ? -14.046 -0.791 3.356 1.00 97.56 69 GLY A O 1
ATOM 542 N N . GLU A 1 70 ? -13.525 1.155 4.385 1.00 97.62 70 GLU A N 1
ATOM 543 C CA . GLU A 1 70 ? -13.871 2.098 3.322 1.00 97.62 70 GLU A CA 1
ATOM 544 C C . GLU A 1 70 ? -12.878 3.267 3.362 1.00 97.62 70 GLU A C 1
ATOM 546 O O . GLU A 1 70 ? -12.420 3.662 4.436 1.00 97.62 70 GLU A O 1
ATOM 551 N N . GLY A 1 71 ? -12.548 3.822 2.200 1.00 96.88 71 GLY A N 1
ATOM 552 C CA . GLY A 1 71 ? -11.679 4.988 2.076 1.00 96.88 71 GLY A CA 1
ATOM 553 C C . GLY A 1 71 ? -11.851 5.681 0.731 1.00 96.88 71 GLY A C 1
ATOM 554 O O . GLY A 1 71 ? -12.665 5.270 -0.094 1.00 96.88 71 GLY A O 1
ATOM 555 N N . GLU A 1 72 ? -11.068 6.728 0.496 1.00 97.31 72 GLU A N 1
ATOM 556 C CA . GLU A 1 72 ? -11.002 7.413 -0.795 1.00 97.31 72 GLU A CA 1
ATOM 557 C C . GLU A 1 72 ? -9.637 7.187 -1.445 1.00 97.31 72 GLU A C 1
ATOM 559 O O . GLU A 1 72 ? -8.607 7.195 -0.770 1.00 97.31 72 GLU A O 1
ATOM 564 N N . ILE A 1 73 ? -9.626 7.011 -2.764 1.00 95.12 73 ILE A N 1
ATOM 565 C CA . ILE A 1 73 ? -8.403 6.914 -3.563 1.00 95.12 73 ILE A CA 1
ATOM 566 C C . ILE A 1 73 ? -8.493 7.834 -4.777 1.00 95.12 73 ILE A C 1
ATOM 568 O O . ILE A 1 73 ? -9.542 7.933 -5.411 1.00 95.12 73 ILE A O 1
ATOM 572 N N . ASP A 1 74 ? -7.389 8.505 -5.098 1.00 94.12 74 ASP A N 1
ATOM 573 C CA . ASP A 1 74 ? -7.202 9.206 -6.370 1.00 94.12 74 ASP A CA 1
ATOM 574 C C . ASP A 1 74 ? -6.744 8.186 -7.424 1.00 94.12 74 ASP A C 1
ATOM 576 O O . ASP A 1 74 ? -5.568 7.817 -7.472 1.00 94.12 74 ASP A O 1
ATOM 580 N N . ASP A 1 75 ? -7.680 7.723 -8.253 1.00 90.62 75 ASP A N 1
ATOM 581 C CA . ASP A 1 75 ? -7.385 6.894 -9.419 1.00 90.62 75 ASP A CA 1
ATOM 582 C C . ASP A 1 75 ? -7.305 7.780 -10.667 1.00 90.62 75 ASP A C 1
ATOM 584 O O . ASP A 1 75 ? -8.310 8.240 -11.215 1.00 90.62 75 ASP A O 1
ATOM 588 N N . ASN A 1 76 ? -6.076 8.052 -11.112 1.00 89.88 76 ASN A N 1
ATOM 589 C CA . ASN A 1 76 ? -5.789 8.818 -12.327 1.00 89.88 76 ASN A CA 1
ATOM 590 C C . ASN A 1 76 ? -6.459 10.209 -12.385 1.00 89.88 76 ASN A C 1
ATOM 592 O O . ASN A 1 76 ? -6.875 10.679 -13.445 1.00 89.88 76 ASN A O 1
ATOM 596 N N . GLY A 1 77 ? -6.521 10.904 -11.249 1.00 92.56 77 GLY A N 1
ATOM 597 C CA . GLY A 1 77 ? -7.124 12.229 -11.102 1.00 92.56 77 GLY A CA 1
ATOM 598 C C . GLY A 1 77 ? -8.598 12.201 -10.701 1.00 92.56 77 GLY A C 1
ATOM 599 O O . GLY A 1 77 ? -9.183 13.270 -10.511 1.00 92.56 77 GLY A O 1
ATOM 600 N N . VAL A 1 78 ? -9.205 11.019 -10.573 1.00 95.12 78 VAL A N 1
ATOM 601 C CA . VAL A 1 78 ? -10.588 10.851 -10.126 1.00 95.12 78 VAL A CA 1
ATOM 602 C C . VAL A 1 78 ? -10.581 10.279 -8.717 1.00 95.12 78 VAL A C 1
ATOM 604 O O . VAL A 1 78 ? -10.232 9.121 -8.503 1.00 95.12 78 VAL A O 1
ATOM 607 N N . VAL A 1 79 ? -10.999 11.094 -7.751 1.00 96.25 79 VAL A N 1
ATOM 608 C CA . VAL A 1 79 ? -11.205 10.620 -6.381 1.00 96.25 79 VAL A CA 1
ATOM 609 C C . VAL A 1 79 ? -12.471 9.775 -6.340 1.00 96.25 79 VAL A C 1
ATOM 611 O O . VAL A 1 79 ? -13.540 10.224 -6.762 1.00 96.25 79 VAL A O 1
ATOM 614 N N . THR A 1 80 ? -12.349 8.546 -5.852 1.00 96.56 80 THR A N 1
ATOM 615 C CA . THR A 1 80 ? -13.466 7.617 -5.711 1.00 96.56 80 THR A CA 1
ATOM 616 C C . THR A 1 80 ? -13.426 6.908 -4.368 1.00 96.56 80 THR A C 1
ATOM 618 O O . THR A 1 80 ? -12.359 6.675 -3.799 1.00 96.56 80 THR A O 1
ATOM 621 N N . THR A 1 81 ? -14.605 6.557 -3.867 1.00 97.94 81 THR A N 1
ATOM 622 C CA . THR A 1 81 ? -14.749 5.744 -2.665 1.00 97.94 81 THR A CA 1
ATOM 623 C C . THR A 1 81 ? -14.481 4.283 -3.002 1.00 97.94 81 THR A C 1
ATOM 625 O O . THR A 1 81 ? -15.123 3.711 -3.886 1.00 97.94 81 THR A O 1
ATOM 628 N N . ILE A 1 82 ? -13.573 3.665 -2.258 1.00 97.19 82 ILE A N 1
ATOM 629 C CA . ILE A 1 82 ? -13.290 2.232 -2.311 1.00 97.19 82 ILE A CA 1
ATOM 630 C C . ILE A 1 82 ? -13.755 1.566 -1.025 1.00 97.19 82 ILE A C 1
ATOM 632 O O . ILE A 1 82 ? -13.751 2.165 0.047 1.00 97.19 82 ILE A O 1
ATOM 636 N N . LYS A 1 83 ? -14.145 0.303 -1.137 1.00 97.75 83 LYS A N 1
ATOM 637 C CA . LYS A 1 83 ? -14.568 -0.555 -0.030 1.00 97.75 83 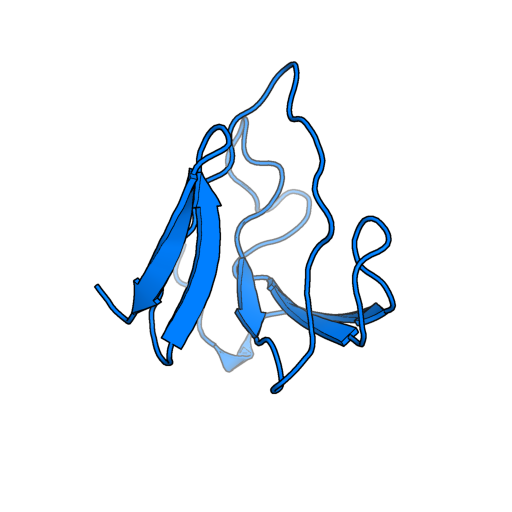LYS A CA 1
ATOM 638 C C . LYS A 1 83 ? -14.065 -1.965 -0.289 1.00 97.75 83 LYS A C 1
ATOM 640 O O . LYS A 1 83 ? -13.572 -2.229 -1.378 1.00 97.75 83 LYS A O 1
ATOM 645 N N . ALA A 1 84 ? -14.232 -2.852 0.683 1.00 97.94 84 ALA A N 1
ATOM 646 C CA . ALA A 1 84 ? -13.834 -4.245 0.533 1.00 97.94 84 ALA A CA 1
ATOM 647 C C . ALA A 1 84 ? -14.383 -4.915 -0.748 1.00 97.94 84 ALA A C 1
ATOM 649 O O . ALA A 1 84 ? -15.583 -4.811 -1.037 1.00 97.94 84 ALA A O 1
ATOM 650 N N . GLY A 1 85 ? -13.509 -5.664 -1.433 1.00 92.31 85 GLY A N 1
ATOM 651 C CA . GLY A 1 85 ? -13.774 -6.339 -2.717 1.00 92.31 85 GLY A CA 1
ATOM 652 C C . GLY A 1 85 ? -13.422 -5.514 -3.950 1.00 92.31 85 GLY A C 1
ATOM 653 O O . GLY A 1 85 ? -13.698 -6.036 -5.053 1.00 92.31 85 GLY A O 1
#

Solvent-accessible surface area (backbone atoms only — not comparable to full-atom values): 5566 Å² total; 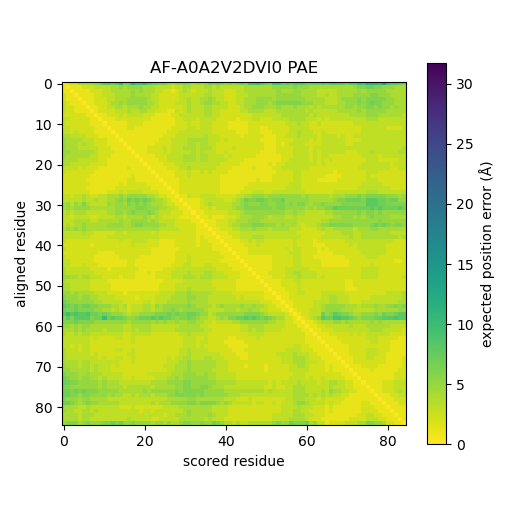per-residue (Å²): 140,87,80,55,80,93,74,40,53,77,46,79,40,69,33,37,80,72,20,40,57,48,38,39,36,38,28,67,45,58,79,90,72,38,59,88,98,52,92,78,46,59,53,74,48,68,51,94,82,33,44,70,35,92,79,85,70,89,92,62,86,86,86,87,80,45,79,68,66,71,50,75,46,73,59,95,85,44,77,43,82,46,48,52,115